Protein AF-T0FQH8-F1 (afdb_monomer)

Organism: NCBI:txid1001595

Structure (mmCIF, N/CA/C/O backbone):
data_AF-T0FQH8-F1
#
_entry.id   AF-T0FQH8-F1
#
loop_
_atom_site.group_PDB
_atom_site.id
_atom_site.type_symbol
_atom_site.label_atom_id
_atom_site.label_alt_id
_atom_site.label_comp_id
_atom_site.label_asym_id
_atom_site.label_entity_id
_atom_site.label_seq_id
_atom_site.pdbx_PDB_ins_code
_atom_site.Cartn_x
_atom_site.Cartn_y
_atom_site.Cartn_z
_atom_site.occupancy
_atom_site.B_iso_or_equiv
_atom_site.auth_seq_id
_atom_site.auth_comp_id
_atom_site.auth_asym_id
_atom_site.auth_atom_id
_atom_site.pdbx_PDB_model_num
ATOM 1 N N . MET A 1 1 ? 14.665 -9.496 0.006 1.00 71.19 1 MET A N 1
ATOM 2 C CA . MET A 1 1 ? 13.645 -8.433 -0.151 1.00 71.19 1 MET A CA 1
ATOM 3 C C . MET A 1 1 ? 12.392 -8.957 0.524 1.00 71.19 1 MET A C 1
ATOM 5 O O . MET A 1 1 ? 12.074 -10.107 0.274 1.00 71.19 1 MET A O 1
ATOM 9 N N . ASN A 1 2 ? 11.782 -8.232 1.462 1.00 88.75 2 ASN A N 1
ATOM 10 C CA . ASN A 1 2 ? 10.627 -8.736 2.217 1.00 88.75 2 ASN A CA 1
ATOM 11 C C . ASN A 1 2 ? 9.469 -7.732 2.165 1.00 88.75 2 ASN A C 1
ATOM 13 O O . ASN A 1 2 ? 9.666 -6.574 1.793 1.00 88.75 2 ASN A O 1
ATOM 17 N N . ALA A 1 3 ? 8.273 -8.192 2.529 1.00 92.31 3 ALA A N 1
ATOM 18 C CA . ALA A 1 3 ? 7.054 -7.387 2.500 1.00 92.31 3 ALA A CA 1
ATOM 19 C C . ALA A 1 3 ? 7.109 -6.177 3.445 1.00 92.31 3 ALA A C 1
ATOM 21 O O . ALA A 1 3 ? 6.484 -5.170 3.156 1.00 92.31 3 ALA A O 1
ATOM 22 N N . TYR A 1 4 ? 7.919 -6.216 4.512 1.00 92.12 4 TYR A N 1
ATOM 23 C CA . TYR A 1 4 ? 8.066 -5.097 5.455 1.00 92.12 4 TYR A CA 1
ATOM 24 C C . TYR A 1 4 ? 8.486 -3.779 4.783 1.00 92.12 4 TYR A C 1
ATOM 26 O O . TYR A 1 4 ? 8.206 -2.706 5.304 1.00 92.12 4 TYR A O 1
ATOM 34 N N . ARG A 1 5 ? 9.128 -3.843 3.612 1.00 95.00 5 ARG A N 1
ATOM 35 C CA . ARG A 1 5 ? 9.562 -2.646 2.885 1.00 95.00 5 ARG A CA 1
ATOM 36 C C . ARG A 1 5 ? 8.421 -1.728 2.460 1.00 95.00 5 ARG A C 1
ATOM 38 O O . ARG A 1 5 ? 8.678 -0.549 2.328 1.00 95.00 5 ARG A O 1
ATOM 45 N N . VAL A 1 6 ? 7.189 -2.228 2.320 1.00 96.69 6 VAL A N 1
ATOM 46 C CA . VAL A 1 6 ? 6.034 -1.369 1.996 1.00 96.69 6 VAL A CA 1
ATOM 47 C C . VAL A 1 6 ? 5.562 -0.507 3.168 1.00 96.69 6 VAL A C 1
ATOM 49 O O . VAL A 1 6 ? 4.520 0.122 3.066 1.00 96.69 6 VAL A O 1
ATOM 52 N N . GLN A 1 7 ? 6.247 -0.538 4.307 1.00 94.31 7 GLN A N 1
ATOM 53 C CA . GLN A 1 7 ? 5.876 0.232 5.494 1.00 94.31 7 GLN A CA 1
ATOM 54 C C . GLN A 1 7 ? 7.107 0.767 6.243 1.00 94.31 7 GLN A C 1
ATOM 56 O O . GLN A 1 7 ? 7.005 1.156 7.409 1.00 94.31 7 GLN A O 1
ATOM 61 N N . ASP A 1 8 ? 8.283 0.780 5.603 1.00 93.69 8 ASP A N 1
ATOM 62 C CA . ASP A 1 8 ? 9.548 1.164 6.245 1.00 93.69 8 ASP A CA 1
ATOM 63 C C . ASP A 1 8 ? 9.864 2.671 6.167 1.00 93.69 8 ASP A C 1
ATOM 65 O O . ASP A 1 8 ? 10.845 3.132 6.764 1.00 93.69 8 ASP A O 1
ATOM 69 N N . GLN A 1 9 ? 8.985 3.442 5.520 1.00 93.31 9 GLN A N 1
ATOM 70 C CA . GLN A 1 9 ? 9.030 4.902 5.366 1.00 93.31 9 GLN A CA 1
ATOM 71 C C . GLN A 1 9 ? 10.204 5.398 4.501 1.00 93.31 9 GLN A C 1
ATOM 73 O O . GLN A 1 9 ? 10.632 6.553 4.640 1.00 93.31 9 GLN A O 1
ATOM 78 N N . ARG A 1 10 ? 10.737 4.546 3.616 1.00 92.88 10 ARG A N 1
ATOM 79 C CA . ARG A 1 10 ? 11.832 4.844 2.689 1.00 92.88 10 ARG A CA 1
ATOM 80 C C . ARG A 1 10 ? 11.399 4.595 1.245 1.00 92.88 10 ARG A C 1
ATOM 82 O O . ARG A 1 10 ? 11.454 3.485 0.741 1.00 92.88 10 ARG A O 1
ATOM 89 N N . GLU A 1 11 ? 11.177 5.668 0.492 1.00 92.75 11 GLU A N 1
ATOM 90 C CA . GLU A 1 11 ? 10.731 5.606 -0.909 1.00 92.75 11 GLU A CA 1
ATOM 91 C C . GLU A 1 11 ? 11.661 4.829 -1.865 1.00 92.75 11 GLU A C 1
ATOM 93 O O . GLU A 1 11 ? 11.247 4.454 -2.956 1.00 92.75 11 GLU A O 1
ATOM 98 N N . ALA A 1 12 ? 12.930 4.624 -1.497 1.00 92.56 12 ALA A N 1
ATOM 99 C CA . ALA A 1 12 ? 13.904 3.892 -2.309 1.00 92.56 12 ALA A CA 1
ATOM 100 C C . ALA A 1 12 ? 13.915 2.378 -2.030 1.00 92.56 12 ALA A C 1
ATOM 102 O O . ALA A 1 12 ? 14.529 1.612 -2.784 1.00 92.56 12 ALA A O 1
ATOM 103 N N . THR A 1 13 ? 13.282 1.933 -0.941 1.00 94.69 13 THR A N 1
ATOM 104 C CA . THR A 1 13 ? 13.033 0.513 -0.703 1.00 94.69 13 THR A CA 1
ATOM 105 C C . THR A 1 13 ? 11.760 0.111 -1.444 1.00 94.69 13 THR A C 1
ATOM 107 O O . THR A 1 13 ? 11.023 0.927 -1.993 1.00 94.69 13 THR A O 1
ATOM 110 N N . ARG A 1 14 ? 11.588 -1.196 -1.608 1.00 94.75 14 ARG A N 1
ATOM 111 C CA . ARG A 1 14 ? 10.458 -1.757 -2.338 1.00 94.75 14 ARG A CA 1
ATOM 112 C C . ARG A 1 14 ? 10.245 -3.202 -1.970 1.00 94.75 14 ARG A C 1
ATOM 114 O O . ARG A 1 14 ? 11.209 -3.911 -1.659 1.00 94.75 14 ARG A O 1
ATOM 121 N N . TRP A 1 15 ? 9.001 -3.629 -2.053 1.00 96.62 15 TRP A N 1
ATOM 122 C CA . TRP A 1 15 ? 8.638 -5.016 -2.267 1.00 96.62 15 TRP A CA 1
ATOM 123 C C . TRP A 1 15 ? 8.378 -5.203 -3.762 1.00 96.62 15 TRP A C 1
ATOM 125 O O . TRP A 1 15 ? 7.816 -4.324 -4.411 1.00 96.62 15 TRP A O 1
ATOM 135 N N . CYS A 1 16 ? 8.839 -6.316 -4.312 1.00 94.94 16 CYS A N 1
ATOM 136 C CA . CYS A 1 16 ? 8.398 -6.787 -5.611 1.00 94.94 16 CYS A CA 1
ATOM 137 C C . CYS A 1 16 ? 7.870 -8.191 -5.385 1.00 94.94 16 CYS A C 1
ATOM 139 O O . CYS A 1 16 ? 8.357 -8.903 -4.497 1.00 94.94 16 CYS A O 1
ATOM 141 N N . GLU A 1 17 ? 6.870 -8.535 -6.169 1.00 90.06 17 GLU A N 1
ATOM 142 C CA . GLU A 1 17 ? 6.336 -9.882 -6.238 1.00 90.06 17 GLU A CA 1
ATOM 143 C C . GLU A 1 17 ? 7.460 -10.925 -6.453 1.00 90.06 17 GLU A C 1
ATOM 145 O O . GLU A 1 17 ? 8.530 -10.611 -6.990 1.00 90.06 17 GLU A O 1
ATOM 150 N N . GLY A 1 18 ? 7.265 -12.122 -5.896 1.00 79.56 18 GLY A N 1
ATOM 151 C CA . GLY A 1 18 ? 8.317 -13.131 -5.736 1.00 79.56 18 GLY A CA 1
ATOM 152 C C . GLY A 1 18 ? 8.163 -14.375 -6.606 1.00 79.56 18 GLY A C 1
ATOM 153 O O . GLY A 1 18 ? 8.877 -15.352 -6.362 1.00 79.56 18 GLY A O 1
ATOM 154 N N . VAL A 1 19 ? 7.237 -14.374 -7.563 1.00 80.06 19 VAL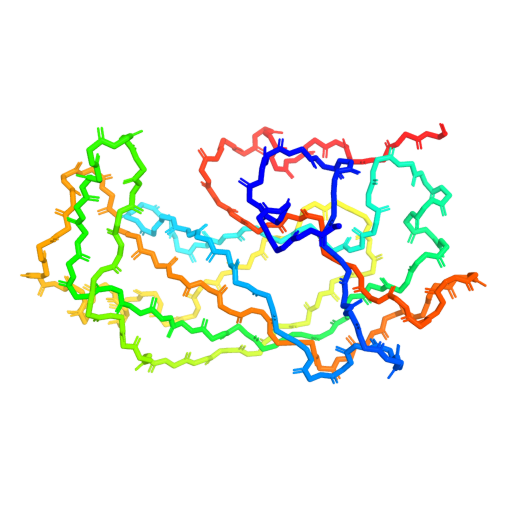 A N 1
ATOM 155 C CA . VAL A 1 19 ? 6.919 -15.523 -8.416 1.00 80.06 19 VAL 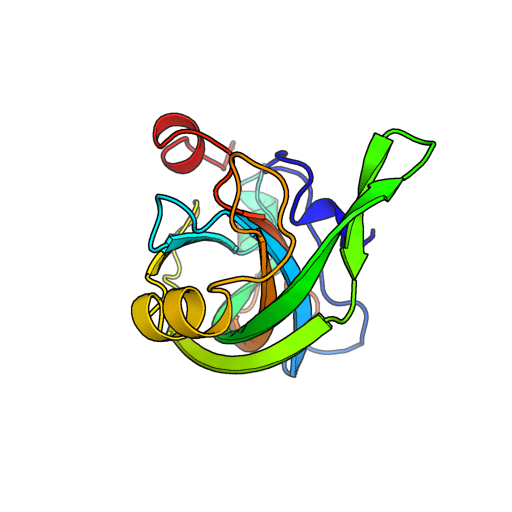A 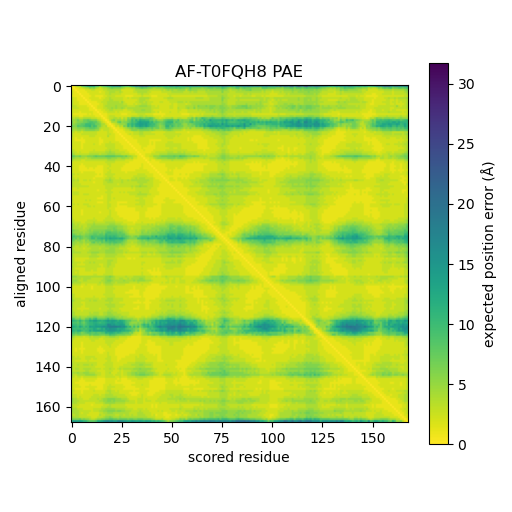CA 1
ATOM 156 C C . VAL A 1 19 ? 7.249 -15.212 -9.881 1.00 80.06 19 VAL A C 1
ATOM 158 O O . VAL A 1 19 ? 7.366 -14.059 -10.270 1.00 80.06 19 VAL A O 1
ATOM 161 N N . PRO A 1 20 ? 7.459 -16.223 -10.737 1.00 78.00 20 PRO A N 1
ATOM 162 C CA . PRO A 1 20 ? 7.580 -15.969 -12.168 1.00 78.00 20 PRO A CA 1
ATOM 163 C C . PRO A 1 20 ? 6.273 -15.394 -12.735 1.00 78.00 20 PRO A C 1
ATOM 165 O O . PRO A 1 20 ? 5.215 -16.010 -12.584 1.00 78.00 20 PRO A O 1
ATOM 168 N N . GLY A 1 21 ? 6.352 -14.257 -13.425 1.00 82.81 21 GLY A N 1
ATOM 169 C CA . GLY A 1 21 ? 5.227 -13.618 -14.103 1.00 82.81 21 GLY A CA 1
ATOM 170 C C . GLY A 1 21 ? 5.199 -12.113 -13.865 1.00 82.81 21 GLY A C 1
ATOM 171 O O . GLY A 1 21 ? 6.152 -11.520 -13.393 1.00 82.81 21 GLY A O 1
ATOM 172 N N . THR A 1 22 ? 4.080 -11.464 -14.176 1.00 86.94 22 THR A N 1
ATOM 173 C CA . THR A 1 22 ? 3.920 -10.016 -13.967 1.00 86.94 22 THR A CA 1
ATOM 174 C C . THR A 1 22 ? 3.423 -9.656 -12.560 1.00 86.94 22 THR A C 1
ATOM 176 O O . THR A 1 22 ? 3.053 -8.506 -12.320 1.00 86.94 22 THR A O 1
ATOM 179 N N . GLY A 1 23 ? 3.313 -10.618 -11.643 1.00 89.12 23 GLY A N 1
ATOM 180 C CA . GLY A 1 23 ? 2.759 -10.420 -10.299 1.00 89.12 23 GLY A CA 1
ATOM 181 C C . GLY A 1 23 ? 1.246 -10.201 -10.217 1.00 89.12 23 GLY A C 1
ATOM 182 O O . GLY A 1 23 ? 0.762 -9.716 -9.200 1.00 89.12 23 GLY A O 1
ATOM 183 N N . ILE A 1 24 ? 0.469 -10.504 -11.263 1.00 95.06 24 ILE A N 1
ATOM 184 C CA . ILE A 1 24 ? -1.002 -10.412 -11.188 1.00 95.06 24 ILE A CA 1
ATOM 185 C C . ILE A 1 24 ? -1.526 -11.486 -10.227 1.00 95.06 24 ILE A C 1
ATOM 187 O O . ILE A 1 24 ? -1.190 -12.658 -10.358 1.00 95.06 24 ILE A O 1
ATOM 191 N N . GLY A 1 25 ? -2.384 -11.082 -9.290 1.00 94.88 25 GLY A N 1
ATOM 192 C CA . GLY A 1 25 ? -2.904 -11.931 -8.216 1.00 94.88 25 GLY A CA 1
ATOM 193 C C . GLY A 1 25 ? -2.044 -11.931 -6.950 1.00 94.88 25 GLY A C 1
ATOM 194 O O . GLY A 1 25 ? -2.521 -12.376 -5.909 1.00 94.88 25 GLY A O 1
ATOM 195 N N . GLU A 1 26 ? -0.826 -11.387 -7.005 1.00 96.06 26 GLU A N 1
ATOM 196 C CA . GLU A 1 26 ? 0.035 -11.259 -5.831 1.00 96.06 26 GLU A CA 1
ATOM 197 C C . GLU A 1 26 ? -0.489 -10.181 -4.881 1.00 96.06 26 GLU A C 1
ATOM 199 O O . GLU A 1 26 ? -1.089 -9.181 -5.297 1.00 96.06 26 GLU A O 1
ATOM 204 N N . VAL A 1 27 ? -0.258 -10.404 -3.585 1.00 96.88 27 VAL A N 1
ATOM 205 C CA . VAL A 1 27 ? -0.797 -9.579 -2.504 1.00 96.88 27 VAL A CA 1
ATOM 206 C C . VAL A 1 27 ? 0.317 -9.144 -1.566 1.00 96.88 27 VAL A C 1
ATOM 208 O O . VAL A 1 27 ? 1.104 -9.961 -1.091 1.00 96.88 27 VAL A O 1
ATOM 211 N N . VAL A 1 28 ? 0.330 -7.858 -1.223 1.00 97.69 28 VAL A N 1
ATOM 212 C CA . VAL A 1 28 ? 1.171 -7.325 -0.146 1.00 97.69 28 VAL A CA 1
ATOM 213 C C . VAL A 1 28 ? 0.323 -6.534 0.842 1.00 97.69 28 VAL A C 1
ATOM 215 O O . VAL A 1 28 ? -0.620 -5.846 0.456 1.00 97.69 28 VAL A O 1
ATOM 218 N N . VAL A 1 29 ? 0.634 -6.659 2.131 1.00 97.62 29 VAL A N 1
ATOM 219 C CA . VAL A 1 29 ? -0.139 -6.042 3.214 1.00 97.62 29 VAL A CA 1
ATOM 220 C C . VAL A 1 29 ? 0.619 -4.855 3.791 1.00 97.62 29 VAL A C 1
ATOM 222 O O . VAL A 1 29 ? 1.798 -4.978 4.122 1.00 97.62 29 VAL A O 1
ATOM 225 N N . GLY A 1 30 ? -0.075 -3.728 3.939 1.00 97.12 30 GLY A N 1
ATOM 226 C CA . GLY A 1 30 ? 0.387 -2.561 4.687 1.00 97.12 30 GLY A CA 1
ATOM 227 C C . GLY A 1 30 ? -0.526 -2.256 5.873 1.00 97.12 30 GLY A C 1
ATOM 228 O O . GLY A 1 30 ? -1.690 -2.666 5.906 1.00 97.12 30 GLY A O 1
ATOM 229 N N . LEU A 1 31 ? 0.004 -1.520 6.847 1.00 96.25 31 LEU A N 1
ATOM 230 C CA . LEU A 1 31 ? -0.743 -1.015 7.996 1.00 96.25 31 LEU A CA 1
ATOM 231 C C . LEU A 1 31 ? -1.136 0.451 7.768 1.00 96.25 31 LEU A C 1
ATOM 233 O O . LEU A 1 31 ? -0.345 1.235 7.241 1.00 96.25 31 LEU A O 1
ATOM 237 N N . ILE A 1 32 ? -2.344 0.832 8.178 1.00 97.06 32 ILE A N 1
ATOM 238 C CA . ILE A 1 32 ? -2.832 2.217 8.127 1.00 97.06 32 ILE A CA 1
ATOM 239 C C . ILE A 1 32 ? -3.555 2.582 9.427 1.00 97.06 32 ILE A C 1
ATOM 241 O O . ILE A 1 32 ? -4.095 1.706 10.100 1.00 97.06 32 ILE A O 1
ATOM 245 N N . ASP A 1 33 ? -3.599 3.873 9.757 1.00 95.38 33 ASP A N 1
ATOM 246 C CA . ASP A 1 33 ? -4.418 4.425 10.843 1.00 95.38 33 ASP A CA 1
ATOM 247 C C . ASP A 1 33 ? -5.544 5.289 10.272 1.00 95.38 33 ASP A C 1
ATOM 249 O O . ASP A 1 33 ? -5.308 6.305 9.614 1.00 95.38 33 ASP A O 1
ATOM 253 N N . ILE A 1 34 ? -6.784 4.887 10.524 1.00 95.31 34 ILE A N 1
ATOM 254 C CA . ILE A 1 34 ? -7.969 5.534 9.963 1.00 95.31 34 ILE A CA 1
ATOM 255 C C . ILE A 1 34 ? -8.709 6.417 10.978 1.00 95.31 34 ILE A C 1
ATOM 257 O O . ILE A 1 34 ? -9.775 6.953 10.666 1.00 95.31 34 ILE A O 1
ATOM 261 N N . LYS A 1 35 ? -8.171 6.622 12.189 1.00 91.44 35 LYS A N 1
ATOM 262 C CA . LYS A 1 35 ? -8.882 7.349 13.258 1.00 91.44 35 LYS A CA 1
ATOM 263 C C . LYS A 1 35 ? -9.376 8.729 12.821 1.00 91.44 35 LYS A C 1
ATOM 265 O O . LYS A 1 35 ? -10.489 9.127 13.151 1.00 91.44 35 LYS A O 1
ATOM 270 N N . THR A 1 36 ? -8.545 9.460 12.082 1.00 88.44 36 THR A N 1
ATOM 271 C CA . THR A 1 36 ? -8.848 10.817 11.592 1.00 88.44 36 THR A CA 1
ATOM 272 C C . THR A 1 36 ? -8.719 10.955 10.077 1.00 88.44 36 THR A C 1
ATOM 274 O O . THR A 1 36 ? -8.953 12.035 9.537 1.00 88.44 36 THR A O 1
ATOM 277 N N . LYS A 1 37 ? -8.347 9.876 9.380 1.00 94.25 37 LYS A N 1
ATOM 278 C CA . LYS A 1 37 ? -8.080 9.865 7.939 1.00 94.25 37 LYS A CA 1
ATOM 279 C C . LYS A 1 37 ? -8.945 8.803 7.275 1.00 94.25 37 LYS A C 1
ATOM 281 O O . LYS A 1 37 ? -8.809 7.619 7.555 1.00 94.25 37 LYS A O 1
ATOM 286 N N . ASN A 1 38 ? -9.787 9.218 6.339 1.00 97.19 38 ASN A N 1
ATOM 287 C CA . ASN A 1 38 ? -10.580 8.322 5.497 1.00 97.19 38 ASN A CA 1
ATOM 288 C C . ASN A 1 38 ? -9.807 7.852 4.249 1.00 97.19 38 ASN A C 1
ATOM 290 O O . ASN A 1 38 ? -10.410 7.461 3.255 1.00 97.19 38 ASN A O 1
ATOM 294 N N . TYR A 1 39 ? -8.476 7.928 4.275 1.00 98.06 39 TYR A N 1
ATOM 295 C CA . TYR A 1 39 ? -7.614 7.633 3.141 1.00 98.06 39 TYR A CA 1
ATOM 296 C C . TYR A 1 39 ? -6.253 7.105 3.589 1.00 98.06 39 TYR A C 1
ATOM 298 O O . TYR A 1 39 ? -5.815 7.314 4.727 1.00 98.06 39 TYR A O 1
ATOM 306 N N . PHE A 1 40 ? -5.548 6.488 2.649 1.00 98.44 40 PHE A N 1
ATOM 307 C CA . PHE A 1 40 ? -4.138 6.148 2.780 1.00 98.44 40 PHE A CA 1
ATOM 308 C C . PHE A 1 40 ? -3.378 6.416 1.482 1.00 98.44 40 PHE A C 1
ATOM 310 O O . PHE A 1 40 ? -3.977 6.829 0.489 1.00 98.44 40 PHE A O 1
ATOM 317 N N . TYR A 1 41 ? -2.062 6.222 1.492 1.00 98.38 41 TYR A N 1
ATOM 318 C CA . TYR A 1 41 ? -1.230 6.355 0.302 1.00 98.38 41 TYR A CA 1
ATOM 319 C C . TYR A 1 41 ? -0.610 5.024 -0.094 1.00 98.38 41 TYR A C 1
ATOM 321 O O . TYR A 1 41 ? -0.228 4.229 0.764 1.00 98.38 41 TYR A O 1
ATOM 329 N N . ILE A 1 42 ? -0.456 4.838 -1.400 1.00 98.56 42 ILE A N 1
ATOM 330 C CA . ILE A 1 42 ? 0.396 3.817 -2.006 1.00 98.56 42 ILE A CA 1
ATOM 331 C C . ILE A 1 42 ? 1.467 4.504 -2.857 1.00 98.56 42 ILE A C 1
ATOM 333 O O . ILE A 1 42 ? 1.183 5.493 -3.530 1.00 98.56 42 ILE A O 1
ATOM 337 N N . LEU A 1 43 ? 2.691 3.988 -2.850 1.00 98.31 43 LEU A N 1
ATOM 338 C CA . LEU A 1 43 ? 3.759 4.389 -3.762 1.00 98.31 43 LEU A CA 1
ATOM 339 C C . LEU A 1 43 ? 4.045 3.229 -4.727 1.00 98.31 43 LEU A C 1
ATOM 341 O O . LEU A 1 43 ? 4.803 2.319 -4.380 1.00 98.31 43 LEU A O 1
ATOM 345 N N . PRO A 1 44 ? 3.424 3.206 -5.917 1.00 97.69 44 PRO A N 1
ATOM 346 C CA . PRO A 1 44 ? 3.616 2.121 -6.868 1.00 97.69 44 PRO A CA 1
ATOM 347 C C . PRO A 1 44 ? 4.979 2.217 -7.565 1.00 97.69 44 PRO A C 1
ATOM 349 O O . PRO A 1 44 ? 5.479 3.303 -7.868 1.00 97.69 44 PRO A O 1
ATOM 352 N N . GLY A 1 45 ? 5.560 1.060 -7.873 1.00 96.81 45 GLY A N 1
ATOM 353 C CA . GLY A 1 45 ? 6.799 0.932 -8.633 1.00 96.81 45 GLY A CA 1
ATOM 354 C C . GLY A 1 45 ? 8.082 1.045 -7.808 1.00 96.81 45 GLY A C 1
ATOM 355 O O . GLY A 1 45 ? 8.091 1.328 -6.608 1.00 96.81 45 GLY A O 1
ATOM 356 N N . ALA A 1 46 ? 9.202 0.810 -8.488 1.00 96.38 46 ALA A N 1
ATOM 357 C CA . ALA A 1 46 ? 10.539 0.863 -7.913 1.00 96.38 46 ALA A CA 1
ATOM 358 C C . ALA A 1 46 ? 11.075 2.306 -7.851 1.00 96.38 46 ALA A C 1
ATOM 360 O O . ALA A 1 46 ? 11.785 2.751 -8.747 1.00 96.38 46 ALA A O 1
ATOM 361 N N . ASN A 1 47 ? 10.732 3.035 -6.789 1.00 95.88 47 ASN A N 1
ATOM 362 C CA . ASN A 1 47 ? 11.065 4.455 -6.630 1.00 95.88 47 ASN A CA 1
ATOM 363 C C . ASN A 1 47 ? 12.530 4.692 -6.179 1.00 95.88 47 ASN A C 1
ATOM 365 O O . ASN A 1 47 ? 13.345 3.765 -6.102 1.00 95.88 47 ASN A O 1
ATOM 369 N N . GLY A 1 48 ? 12.903 5.959 -5.960 1.00 93.88 48 GLY A N 1
ATOM 370 C CA . GLY A 1 48 ? 14.252 6.405 -5.595 1.00 93.88 48 GLY A CA 1
ATOM 371 C C . GLY A 1 48 ? 15.080 6.885 -6.789 1.00 93.88 48 GLY A C 1
ATOM 372 O O . GLY A 1 48 ? 15.512 8.034 -6.801 1.00 93.88 48 GLY A O 1
ATOM 373 N N . LEU A 1 49 ? 15.261 6.036 -7.806 1.00 95.69 49 LEU A N 1
ATOM 374 C CA . LEU A 1 49 ? 15.940 6.386 -9.064 1.00 95.69 49 LEU A CA 1
ATOM 375 C C . LEU A 1 49 ? 14.964 6.289 -10.234 1.00 95.69 49 LEU A C 1
ATOM 377 O O . LEU A 1 49 ? 14.277 5.272 -10.369 1.00 95.69 49 LEU A O 1
ATOM 381 N N . ARG A 1 50 ? 14.957 7.290 -11.121 1.00 95.62 50 ARG A N 1
ATOM 382 C CA . ARG A 1 50 ? 14.097 7.306 -12.317 1.00 95.62 50 ARG A CA 1
ATOM 383 C C . ARG A 1 50 ? 14.288 6.062 -13.180 1.00 95.62 50 ARG A C 1
ATOM 385 O O . ARG A 1 50 ? 13.305 5.436 -13.571 1.00 95.62 50 ARG A O 1
ATOM 392 N N . LYS A 1 51 ? 15.543 5.643 -13.381 1.00 95.88 51 LYS A N 1
ATOM 393 C CA . LYS A 1 51 ? 15.866 4.403 -14.100 1.00 95.88 51 LYS A CA 1
ATOM 394 C C . LYS A 1 51 ? 15.124 3.197 -13.517 1.00 95.88 51 LYS A C 1
ATOM 396 O O . LYS A 1 51 ? 14.535 2.432 -14.264 1.00 95.88 51 LYS A O 1
ATOM 401 N N . ASN A 1 52 ? 15.099 3.042 -12.192 1.00 95.81 52 ASN A N 1
ATOM 402 C CA . ASN A 1 52 ? 14.418 1.909 -11.563 1.00 95.81 52 ASN A CA 1
ATOM 403 C C . ASN A 1 52 ? 12.902 1.975 -11.773 1.00 95.81 52 ASN A C 1
ATOM 405 O O . ASN A 1 52 ? 12.292 0.958 -12.096 1.00 95.81 52 ASN A O 1
ATOM 409 N N . PHE A 1 53 ? 12.305 3.157 -11.628 1.00 96.50 53 PHE A N 1
ATOM 410 C CA . PHE A 1 53 ? 10.864 3.334 -11.800 1.00 96.50 53 PHE A CA 1
ATOM 411 C C . PHE A 1 53 ? 10.406 2.955 -13.214 1.00 96.50 53 PHE A C 1
ATOM 413 O O . PHE A 1 53 ? 9.339 2.374 -13.388 1.00 96.50 53 PHE A O 1
ATOM 420 N N . GLU A 1 54 ? 11.232 3.255 -14.216 1.00 96.25 54 GLU A N 1
ATOM 421 C CA . GLU A 1 54 ? 10.963 2.919 -15.612 1.00 96.25 54 GLU A CA 1
ATOM 422 C C . GLU A 1 54 ? 11.336 1.474 -15.970 1.00 96.25 54 GLU A C 1
ATOM 424 O O . GLU A 1 54 ? 10.695 0.874 -16.832 1.00 96.25 54 GLU A O 1
ATOM 429 N N . SER A 1 55 ? 12.364 0.903 -15.335 1.00 96.50 55 SER A N 1
ATOM 430 C CA . SER A 1 55 ? 12.828 -0.458 -15.620 1.00 96.50 55 SER A CA 1
ATOM 431 C C . SER A 1 55 ? 11.890 -1.535 -15.076 1.00 96.50 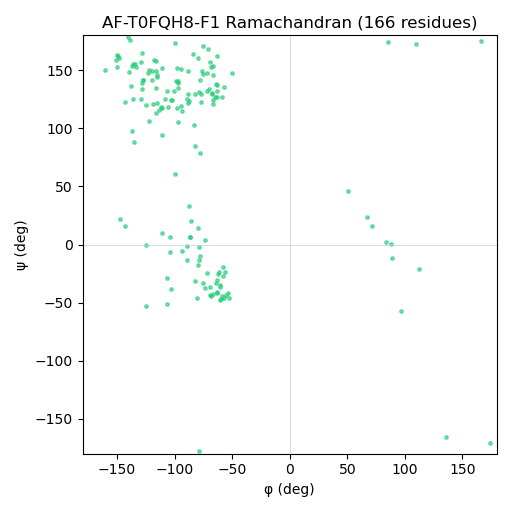55 SER A C 1
ATOM 433 O O . SER A 1 55 ? 11.744 -2.555 -15.741 1.00 96.50 55 SER A O 1
ATOM 435 N N . PHE A 1 56 ? 11.285 -1.351 -13.898 1.00 96.06 56 PHE A N 1
ATOM 436 C CA . PHE A 1 56 ? 10.423 -2.351 -13.244 1.00 96.06 56 PHE A CA 1
ATOM 437 C C . PHE A 1 56 ? 8.938 -2.146 -13.563 1.00 96.06 56 PHE A C 1
ATOM 439 O O . PHE A 1 56 ? 8.489 -1.017 -13.772 1.00 96.06 56 PHE A O 1
ATOM 446 N N . SER A 1 57 ? 8.167 -3.234 -13.553 1.00 96.69 57 SER A N 1
ATOM 447 C CA . SER A 1 57 ? 6.710 -3.155 -13.660 1.00 96.69 57 SER A CA 1
ATOM 448 C C . SER A 1 57 ? 6.095 -2.517 -12.410 1.00 96.69 57 SER A C 1
ATOM 450 O O . SER A 1 57 ? 6.644 -2.567 -11.301 1.00 96.69 57 SER A O 1
ATOM 452 N N . ARG A 1 58 ? 4.930 -1.890 -12.582 1.00 96.94 58 ARG A N 1
ATOM 453 C CA . ARG A 1 58 ? 4.176 -1.256 -11.489 1.00 96.94 58 ARG A CA 1
ATOM 454 C C . ARG A 1 58 ? 2.675 -1.503 -11.629 1.00 96.94 58 ARG A C 1
ATOM 456 O O . ARG A 1 58 ? 2.201 -1.598 -12.760 1.00 96.94 58 ARG A O 1
ATOM 463 N N .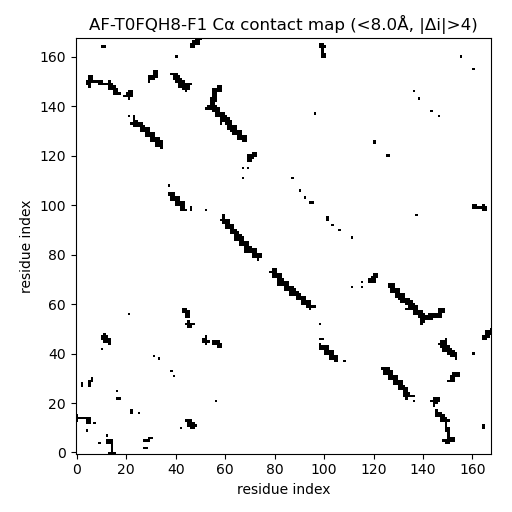 PRO A 1 59 ? 1.910 -1.590 -10.529 1.00 97.88 59 PRO A N 1
ATOM 464 C CA . PRO A 1 59 ? 0.472 -1.825 -10.622 1.00 97.88 59 PRO A CA 1
ATOM 465 C C . PRO A 1 59 ? -0.250 -0.660 -11.320 1.00 97.88 59 PRO A C 1
ATOM 467 O O . PRO A 1 59 ? 0.047 0.503 -11.046 1.00 97.88 59 PRO A O 1
ATOM 470 N N . SER A 1 60 ? -1.202 -0.971 -12.203 1.00 97.81 60 SER A N 1
ATOM 471 C CA . SER A 1 60 ? -2.143 -0.004 -12.805 1.00 97.81 60 SER A CA 1
ATOM 472 C C . SER A 1 60 ? -3.554 -0.132 -12.240 1.00 97.81 60 SER A C 1
ATOM 474 O O . SER A 1 60 ? -4.282 0.856 -12.166 1.00 97.81 60 SER A O 1
ATOM 476 N N . GLU A 1 61 ? -3.935 -1.328 -11.805 1.00 98.44 61 GLU A N 1
ATOM 477 C CA . GLU A 1 61 ? -5.191 -1.587 -11.110 1.00 98.44 61 GLU A CA 1
ATOM 478 C C . GLU A 1 61 ? -4.929 -2.534 -9.946 1.00 98.44 61 GLU A C 1
ATOM 480 O O . GLU A 1 61 ? -4.191 -3.518 -10.074 1.00 98.44 61 GLU A O 1
ATOM 485 N N . VAL A 1 62 ? -5.538 -2.221 -8.807 1.00 98.69 62 VAL A N 1
ATOM 486 C CA . VAL A 1 62 ? -5.439 -3.021 -7.590 1.00 98.69 62 VAL A CA 1
ATOM 487 C C . VAL A 1 62 ? -6.809 -3.221 -6.964 1.00 98.69 62 VAL A C 1
ATOM 489 O O . VAL A 1 62 ? -7.699 -2.373 -7.077 1.00 98.69 62 VAL A O 1
ATOM 492 N N . VAL A 1 63 ? -6.962 -4.326 -6.246 1.00 98.81 63 VAL A N 1
ATOM 493 C CA . VAL A 1 63 ? -8.048 -4.506 -5.285 1.00 98.81 63 VAL A CA 1
ATOM 494 C C . VAL A 1 63 ? -7.468 -4.317 -3.891 1.00 98.81 63 VAL A C 1
ATOM 496 O O . VAL A 1 63 ? -6.510 -4.981 -3.506 1.00 98.81 63 VAL A O 1
ATOM 499 N N . VAL A 1 64 ? -8.051 -3.390 -3.138 1.00 98.81 64 VAL A N 1
ATOM 500 C CA . VAL A 1 64 ? -7.717 -3.146 -1.736 1.00 98.81 64 VAL A CA 1
ATOM 501 C C . VAL A 1 64 ? -8.672 -3.965 -0.886 1.00 98.81 64 VAL A C 1
ATOM 503 O O . VAL A 1 64 ? -9.874 -3.703 -0.894 1.00 98.81 64 VAL A O 1
ATOM 506 N N . HIS A 1 65 ? -8.149 -4.945 -0.160 1.00 98.81 65 HIS A N 1
ATOM 507 C CA . HIS A 1 65 ? -8.883 -5.734 0.827 1.00 98.81 65 HIS A CA 1
ATOM 508 C C . HIS A 1 65 ? -8.647 -5.169 2.225 1.00 98.81 65 HIS A C 1
ATOM 510 O O . HIS A 1 65 ? -7.509 -4.886 2.595 1.00 98.81 65 HIS A O 1
ATOM 516 N N . TYR A 1 66 ? -9.713 -5.034 3.004 1.00 98.56 66 TYR A N 1
ATOM 517 C CA . TYR A 1 66 ? -9.680 -4.510 4.365 1.00 98.56 66 TYR A CA 1
ATOM 518 C C . TYR A 1 66 ? -9.763 -5.648 5.376 1.00 98.56 66 TYR A C 1
ATOM 520 O O . TYR A 1 66 ? -10.700 -6.453 5.359 1.00 98.56 66 TYR A O 1
ATOM 528 N N . LEU A 1 67 ? -8.775 -5.685 6.261 1.00 98.12 67 LEU A N 1
ATOM 529 C CA . LEU A 1 67 ? -8.627 -6.650 7.339 1.00 98.12 67 LEU A CA 1
ATOM 530 C C . LEU A 1 67 ? -8.652 -5.881 8.667 1.00 98.12 67 LEU A C 1
ATOM 532 O O . LEU A 1 67 ? -7.837 -4.980 8.887 1.00 98.12 67 LEU A O 1
ATOM 536 N N . LEU A 1 68 ? -9.607 -6.210 9.534 1.00 96.50 68 LEU A N 1
ATOM 537 C CA . LEU A 1 68 ? -9.885 -5.480 10.769 1.00 96.50 68 LEU A CA 1
ATOM 538 C C . LEU A 1 68 ? -9.387 -6.280 11.978 1.00 96.50 68 LEU A C 1
ATOM 540 O O . LEU A 1 68 ? -9.872 -7.393 12.200 1.00 96.50 68 LEU A O 1
ATOM 544 N N . PRO A 1 69 ? -8.433 -5.749 12.759 1.00 94.81 69 PRO A N 1
ATOM 545 C CA . PRO A 1 69 ? -8.040 -6.337 14.036 1.00 94.81 69 PRO A CA 1
ATOM 546 C C . PRO A 1 69 ? -9.173 -6.214 15.062 1.00 94.81 69 PRO A C 1
ATOM 548 O O . PRO A 1 69 ? -9.661 -5.109 15.290 1.00 94.81 69 PRO A O 1
ATOM 551 N N . GLY A 1 70 ? -9.546 -7.314 15.722 1.00 92.31 70 GLY A N 1
ATOM 552 C CA . GLY A 1 70 ? -10.490 -7.299 16.849 1.00 92.31 70 GLY A CA 1
ATOM 553 C C . GLY A 1 70 ? -9.903 -6.692 18.131 1.00 92.31 70 GLY A C 1
ATOM 554 O O . GLY A 1 70 ? -10.635 -6.158 18.972 1.00 92.31 70 GLY A O 1
ATOM 555 N N . ALA A 1 71 ? -8.575 -6.730 18.270 1.00 91.00 71 ALA A N 1
ATOM 556 C CA . ALA A 1 71 ? -7.835 -6.040 19.321 1.00 91.00 71 ALA A CA 1
ATOM 557 C C . ALA A 1 71 ? -6.420 -5.656 18.859 1.00 91.00 71 ALA A C 1
ATOM 559 O O . ALA A 1 71 ? -5.860 -6.254 17.935 1.00 91.00 71 ALA A O 1
ATOM 560 N N . THR A 1 72 ? -5.821 -4.671 19.529 1.00 91.44 72 THR A N 1
ATOM 561 C CA . THR A 1 72 ? -4.413 -4.298 19.333 1.00 91.44 72 THR A CA 1
ATOM 562 C C . THR A 1 72 ? -3.674 -4.268 20.662 1.00 91.44 72 THR A C 1
ATOM 564 O O . THR A 1 72 ? -4.216 -3.759 21.642 1.00 91.44 72 THR A O 1
ATOM 567 N N . ASP A 1 73 ? -2.428 -4.727 20.676 1.00 89.62 73 ASP A N 1
ATOM 568 C CA . ASP A 1 73 ? -1.572 -4.710 21.866 1.00 89.62 73 ASP A CA 1
ATOM 569 C C . ASP A 1 73 ? -0.124 -4.340 21.501 1.00 89.62 73 ASP A C 1
ATOM 571 O O . ASP A 1 73 ? 0.201 -4.110 20.334 1.00 89.62 73 ASP A O 1
ATOM 575 N N . THR A 1 74 ? 0.761 -4.262 22.490 1.00 89.81 74 THR A N 1
ATOM 576 C CA . THR A 1 74 ? 2.197 -4.042 22.304 1.00 89.81 74 THR A CA 1
ATOM 577 C C . THR A 1 74 ? 2.965 -5.269 22.779 1.00 89.81 74 THR A C 1
ATOM 579 O O . THR A 1 74 ? 2.887 -5.667 23.938 1.00 89.81 74 THR A O 1
ATOM 582 N N . SER A 1 75 ? 3.742 -5.869 21.880 1.00 90.62 75 SER A N 1
ATOM 583 C CA . SER A 1 75 ? 4.634 -6.978 22.223 1.00 90.62 75 SER A CA 1
ATOM 584 C C . SER A 1 75 ? 5.716 -6.542 23.214 1.00 90.62 75 SER A C 1
ATOM 586 O O . SER A 1 75 ? 6.051 -5.363 23.316 1.00 90.62 75 SER A O 1
ATOM 588 N N . GLN A 1 76 ? 6.349 -7.507 23.886 1.00 86.38 76 GLN A N 1
ATOM 589 C CA . GLN A 1 76 ? 7.455 -7.235 24.817 1.00 86.38 76 GLN A CA 1
ATOM 590 C C . GLN A 1 76 ? 8.636 -6.492 24.168 1.00 86.38 76 GLN A C 1
ATOM 592 O O . GLN A 1 76 ? 9.344 -5.753 24.844 1.00 86.38 76 GLN A O 1
ATOM 597 N N . ALA A 1 77 ? 8.832 -6.653 22.855 1.00 90.94 77 ALA A N 1
ATOM 598 C CA . ALA A 1 77 ? 9.855 -5.947 22.083 1.00 90.94 77 ALA A CA 1
ATOM 599 C C . ALA A 1 77 ? 9.392 -4.570 21.556 1.00 90.94 77 ALA A C 1
ATOM 601 O O . ALA A 1 77 ? 10.101 -3.944 20.771 1.00 90.94 77 ALA A O 1
ATOM 602 N N . GLY A 1 78 ? 8.202 -4.101 21.948 1.00 85.38 78 GLY A N 1
ATOM 603 C CA . GLY A 1 78 ? 7.646 -2.802 21.559 1.00 85.38 78 GLY A CA 1
ATOM 604 C C . GLY A 1 78 ? 6.930 -2.774 20.204 1.00 85.38 78 GLY A C 1
ATOM 605 O O . GLY A 1 78 ? 6.466 -1.718 19.785 1.00 85.38 78 GLY A O 1
ATOM 606 N N . GLY A 1 79 ? 6.825 -3.907 19.506 1.00 86.00 79 GLY A N 1
ATOM 607 C CA . GLY A 1 79 ? 6.103 -4.001 18.234 1.00 86.00 79 GLY A CA 1
ATOM 608 C C . GLY A 1 79 ? 4.587 -4.072 18.422 1.00 86.00 79 GLY A C 1
ATOM 609 O O . GLY A 1 79 ? 4.120 -4.763 19.329 1.00 86.00 79 GLY A O 1
ATOM 610 N N . THR A 1 80 ? 3.830 -3.411 17.545 1.00 89.75 80 THR A N 1
ATOM 611 C CA . THR A 1 80 ? 2.361 -3.468 17.515 1.00 89.75 80 THR A CA 1
ATOM 612 C C . THR A 1 80 ? 1.868 -4.873 17.174 1.00 89.75 80 THR A C 1
ATOM 614 O O . THR A 1 80 ? 2.249 -5.448 16.154 1.00 89.75 80 THR A O 1
ATOM 617 N N . MET A 1 81 ? 0.991 -5.413 18.014 1.00 91.44 81 MET A N 1
ATOM 618 C CA . MET A 1 81 ? 0.301 -6.684 17.815 1.00 91.44 81 MET A CA 1
ATOM 619 C C . MET A 1 81 ? -1.117 -6.420 17.320 1.00 91.44 81 MET A C 1
ATOM 621 O O . MET A 1 81 ? -1.830 -5.599 17.893 1.00 91.44 81 MET A O 1
ATOM 625 N N . LEU A 1 82 ? -1.525 -7.132 16.272 1.00 93.31 82 LEU A N 1
ATOM 626 C CA . LEU A 1 82 ? -2.875 -7.099 15.715 1.00 93.31 82 LEU A CA 1
ATOM 627 C C . LEU A 1 82 ? -3.493 -8.475 15.948 1.00 93.31 82 LEU A C 1
ATOM 629 O O . LEU A 1 82 ? -2.975 -9.476 15.451 1.00 93.31 82 LEU A O 1
ATOM 633 N N . LEU A 1 83 ? -4.546 -8.523 16.753 1.00 92.69 83 LEU A N 1
ATOM 634 C CA . LEU A 1 83 ? -5.163 -9.753 17.237 1.00 92.69 83 LEU A CA 1
ATOM 635 C C . LEU A 1 83 ? -6.545 -9.927 16.609 1.00 92.69 83 LEU A C 1
ATOM 637 O O . LEU A 1 83 ? -7.199 -8.940 16.265 1.00 92.69 83 LEU A O 1
ATOM 641 N N . ASP A 1 84 ? -6.974 -11.182 16.464 1.00 93.25 84 ASP A N 1
ATOM 642 C CA . ASP A 1 84 ? -8.303 -11.554 15.961 1.00 93.25 84 ASP A CA 1
ATOM 643 C C . ASP A 1 84 ? -8.660 -10.854 14.639 1.00 93.25 84 ASP A C 1
ATOM 645 O O . ASP A 1 84 ? -9.732 -10.272 14.474 1.00 93.25 84 ASP A O 1
ATOM 649 N N . VAL A 1 85 ? -7.709 -10.854 13.699 1.00 95.50 85 VAL A N 1
ATOM 650 C CA . VAL A 1 85 ? -7.861 -10.182 12.406 1.00 95.50 85 VAL A CA 1
ATOM 651 C C . VAL A 1 85 ? -8.943 -10.875 11.581 1.00 95.50 85 VAL A C 1
ATOM 653 O O . VAL A 1 85 ? -8.856 -12.068 11.292 1.00 95.50 85 VAL A O 1
ATOM 656 N N . SER A 1 86 ? -9.939 -10.101 11.158 1.00 96.12 86 SER A N 1
ATOM 657 C CA . SER A 1 86 ? -11.076 -10.564 10.362 1.00 96.12 86 SER A CA 1
ATOM 658 C C . SER A 1 86 ? -11.143 -9.851 9.012 1.00 96.12 86 SER A C 1
ATOM 660 O O . SER A 1 86 ? -10.717 -8.70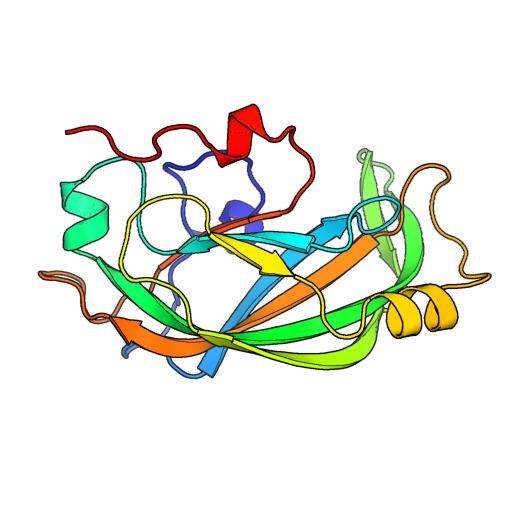6 8.867 1.00 96.12 86 SER A O 1
ATOM 662 N N . TYR A 1 87 ? -11.664 -10.536 7.996 1.00 98.00 87 TYR A N 1
ATOM 663 C CA . TYR A 1 87 ? -11.920 -9.931 6.691 1.00 98.00 87 TYR A CA 1
ATOM 664 C C . TYR A 1 87 ? -13.208 -9.112 6.719 1.00 98.00 87 TYR A C 1
ATOM 666 O O . TYR A 1 87 ? -14.246 -9.624 7.132 1.00 98.00 87 TYR A O 1
ATOM 674 N N . PHE A 1 88 ? -13.151 -7.874 6.229 1.00 97.88 88 PHE A N 1
ATOM 675 C CA . PHE A 1 88 ? -14.309 -6.982 6.187 1.00 97.88 88 PHE A CA 1
ATOM 676 C C . PHE A 1 88 ? -14.877 -6.807 4.777 1.00 97.88 88 PHE A C 1
ATOM 678 O O . PHE A 1 88 ? -16.075 -6.964 4.554 1.00 97.88 88 PHE A O 1
ATOM 685 N N . GLY A 1 89 ? -14.032 -6.477 3.802 1.00 98.06 89 GLY A N 1
ATOM 686 C CA . GLY A 1 89 ? -14.496 -6.171 2.454 1.00 98.06 89 GLY A CA 1
ATOM 687 C C . GLY A 1 89 ? -13.380 -5.682 1.550 1.00 98.06 89 GLY A C 1
ATOM 688 O O . GLY A 1 89 ? -12.205 -5.731 1.910 1.00 98.06 89 GLY A O 1
ATOM 689 N N . LYS A 1 90 ? -13.743 -5.201 0.360 1.00 98.62 90 LYS A N 1
ATOM 690 C CA . LYS A 1 90 ? -12.776 -4.753 -0.643 1.00 98.62 90 LYS A CA 1
ATOM 691 C C . LYS A 1 90 ? -13.292 -3.613 -1.513 1.00 98.62 90 LYS A C 1
ATOM 693 O O . LYS A 1 90 ? -14.500 -3.440 -1.655 1.00 98.62 90 LYS A O 1
ATOM 698 N N . GLN A 1 91 ? -12.373 -2.899 -2.154 1.00 98.50 91 GLN A N 1
ATOM 699 C CA . GLN A 1 91 ? -12.662 -1.937 -3.220 1.00 98.50 91 GLN A CA 1
ATOM 700 C C . GLN A 1 91 ? -11.654 -2.071 -4.365 1.00 98.50 91 GLN A C 1
ATOM 702 O O . GLN A 1 91 ? -10.519 -2.481 -4.142 1.00 98.50 91 GLN A O 1
ATOM 707 N N . SER A 1 92 ? -12.054 -1.703 -5.581 1.00 98.56 92 SER A N 1
ATOM 708 C CA . SER A 1 92 ? -11.145 -1.652 -6.737 1.00 98.56 92 SER A CA 1
ATOM 709 C C . SER A 1 92 ? -10.639 -0.228 -6.936 1.00 98.56 92 SER A C 1
ATOM 711 O O . SER A 1 92 ? -11.397 0.728 -6.762 1.00 98.56 92 SER A O 1
ATOM 713 N N . VAL A 1 93 ? -9.363 -0.080 -7.281 1.00 98.62 93 VAL A N 1
ATOM 714 C CA . VAL A 1 93 ? -8.706 1.216 -7.456 1.00 98.62 93 VAL A CA 1
ATOM 715 C C . VAL A 1 93 ? -7.863 1.186 -8.723 1.00 98.62 93 VAL A C 1
ATOM 717 O O . VAL A 1 93 ? -6.974 0.349 -8.872 1.00 98.62 93 VAL A O 1
ATOM 720 N N . LYS A 1 94 ? -8.109 2.152 -9.611 1.00 98.50 94 LYS A N 1
ATOM 721 C CA . LYS A 1 94 ? -7.236 2.432 -10.749 1.00 98.50 94 LYS A CA 1
ATOM 722 C C . LYS A 1 94 ? -6.161 3.427 -10.326 1.00 98.50 94 LYS A C 1
ATOM 724 O O . LYS A 1 94 ? -6.481 4.528 -9.879 1.00 98.50 94 LYS A O 1
ATOM 729 N N . LEU A 1 95 ? -4.904 3.033 -10.474 1.00 98.31 95 LEU A N 1
ATOM 730 C CA . LEU A 1 95 ? -3.744 3.868 -10.191 1.00 98.31 95 LEU A CA 1
ATOM 731 C C . LEU A 1 95 ? -3.358 4.664 -11.439 1.00 98.31 95 LEU A C 1
ATOM 733 O O . LEU A 1 95 ? -3.562 4.226 -12.576 1.00 98.31 95 LEU A O 1
ATOM 737 N N . ASN A 1 96 ? -2.807 5.854 -11.231 1.00 95.19 96 ASN A N 1
ATOM 738 C CA . ASN A 1 96 ? -2.236 6.636 -12.320 1.00 95.19 96 ASN A CA 1
ATOM 739 C C . ASN A 1 96 ? -0.832 6.117 -12.685 1.00 95.19 96 ASN A C 1
ATOM 741 O O . ASN A 1 96 ? -0.191 5.401 -11.915 1.00 95.19 96 ASN A O 1
ATOM 745 N N . SER A 1 97 ? -0.362 6.458 -13.885 1.00 94.19 97 SER A N 1
ATOM 746 C CA . SER A 1 97 ? 0.945 6.033 -14.398 1.00 94.19 97 SER A CA 1
ATOM 747 C C . SER A 1 97 ? 2.122 6.836 -13.851 1.00 94.19 97 SER A C 1
ATOM 749 O O . SER A 1 97 ? 3.267 6.416 -14.058 1.00 94.19 97 SER A O 1
ATOM 751 N N . GLU A 1 98 ? 1.838 7.972 -13.213 1.00 93.19 98 GLU A N 1
ATOM 752 C CA . GLU A 1 98 ? 2.821 8.954 -12.778 1.00 93.19 98 GLU A CA 1
ATOM 753 C C . GLU A 1 98 ? 3.560 8.490 -11.517 1.00 93.19 98 GLU A C 1
ATOM 755 O O . GLU A 1 98 ? 3.012 7.747 -10.693 1.00 93.19 98 GLU A O 1
ATOM 760 N N . PRO A 1 99 ? 4.827 8.903 -11.354 1.00 93.44 99 PRO A N 1
ATOM 761 C CA . PRO A 1 99 ? 5.571 8.626 -10.139 1.00 93.44 99 PRO A CA 1
ATOM 762 C C . PRO A 1 99 ? 5.026 9.421 -8.949 1.00 93.44 99 PRO A C 1
ATOM 764 O O . PRO A 1 99 ? 4.457 10.502 -9.098 1.00 93.44 99 PRO A O 1
ATOM 767 N N . GLY A 1 100 ? 5.288 8.909 -7.748 1.00 96.88 100 GLY A N 1
ATOM 768 C CA .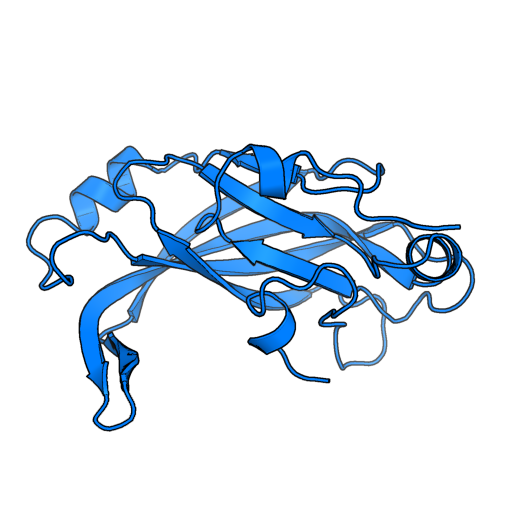 GLY A 1 100 ? 4.902 9.551 -6.494 1.00 96.88 100 GLY A CA 1
ATOM 769 C C . GLY A 1 100 ? 3.780 8.826 -5.761 1.00 96.88 100 GLY A C 1
ATOM 770 O O . GLY A 1 100 ? 3.212 7.842 -6.238 1.00 96.88 100 GLY A O 1
ATOM 771 N N . TYR A 1 101 ? 3.502 9.295 -4.546 1.00 98.19 101 TYR A N 1
ATOM 772 C CA . TYR A 1 101 ? 2.462 8.706 -3.714 1.00 98.19 101 TYR A CA 1
ATOM 773 C C . TYR A 1 101 ? 1.083 9.009 -4.294 1.00 98.19 101 TYR A C 1
ATOM 775 O O . TYR A 1 101 ? 0.755 10.151 -4.615 1.00 98.19 101 TYR A O 1
ATOM 783 N N . GLN A 1 102 ? 0.246 7.983 -4.364 1.00 98.00 102 GLN A N 1
ATOM 784 C CA . GLN A 1 102 ? -1.128 8.078 -4.825 1.00 98.00 102 GLN A CA 1
ATOM 785 C C . GLN A 1 102 ? -2.068 7.907 -3.639 1.00 98.00 102 GLN A C 1
ATOM 787 O O . GLN A 1 102 ? -1.980 6.933 -2.891 1.00 98.00 102 GLN A O 1
ATOM 792 N N . LYS A 1 103 ? -2.955 8.886 -3.455 1.00 98.12 103 LYS A N 1
ATOM 793 C CA . LYS A 1 103 ? -3.957 8.887 -2.390 1.00 98.12 103 LYS A CA 1
ATOM 794 C C . LYS A 1 103 ? -5.107 7.950 -2.763 1.00 98.12 103 LYS A C 1
ATOM 796 O O . LYS A 1 103 ? -5.677 8.083 -3.843 1.00 98.12 103 LYS A O 1
ATOM 801 N N . ILE A 1 104 ? -5.477 7.057 -1.853 1.00 98.44 104 ILE A N 1
ATOM 802 C CA . ILE A 1 104 ? -6.626 6.160 -1.976 1.00 98.44 104 ILE A CA 1
ATOM 803 C C . ILE A 1 104 ? -7.631 6.507 -0.882 1.00 98.44 104 ILE A C 1
ATOM 805 O O . ILE A 1 104 ? -7.370 6.294 0.301 1.00 98.44 104 ILE A O 1
ATOM 809 N N . GLU A 1 105 ? -8.793 7.018 -1.286 1.00 98.38 105 GLU A N 1
ATOM 810 C CA . GLU A 1 105 ? -9.945 7.192 -0.399 1.00 98.38 105 GLU A CA 1
ATOM 811 C C . GLU A 1 105 ? -10.561 5.823 -0.074 1.00 98.38 105 GLU A C 1
ATOM 813 O O . GLU A 1 105 ? -10.813 5.006 -0.968 1.00 98.38 105 GLU A O 1
ATOM 818 N N . ILE A 1 106 ? -10.816 5.578 1.207 1.00 98.50 106 ILE A N 1
ATOM 819 C CA . ILE A 1 106 ? -11.431 4.355 1.722 1.00 98.50 106 ILE A CA 1
ATOM 820 C C . ILE A 1 106 ? -12.944 4.510 1.568 1.00 98.50 106 ILE A C 1
ATOM 822 O O . ILE A 1 106 ? -13.587 5.220 2.340 1.00 98.50 106 ILE A O 1
ATOM 826 N N . GLN A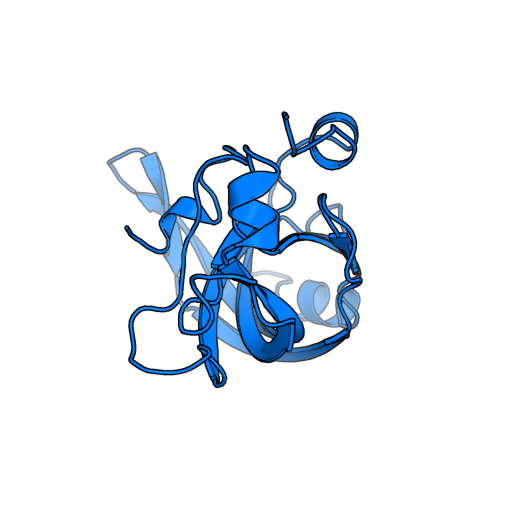 1 107 ? -13.517 3.859 0.558 1.00 98.12 107 GLN A N 1
ATOM 827 C CA . GLN A 1 107 ? -14.947 3.941 0.267 1.00 98.12 107 GLN A CA 1
ATOM 828 C C . GLN A 1 107 ? -15.808 3.462 1.446 1.00 98.12 107 GLN A C 1
ATOM 830 O O . GLN A 1 107 ? -16.701 4.210 1.841 1.00 98.12 107 GLN A O 1
ATOM 835 N N . PRO A 1 108 ? -15.529 2.306 2.088 1.00 97.31 108 PRO A N 1
ATOM 836 C CA . PRO A 1 108 ? -16.334 1.841 3.214 1.00 97.31 108 PRO A CA 1
ATOM 837 C C . PRO A 1 108 ? -15.855 2.401 4.570 1.00 97.31 108 PRO A C 1
ATOM 839 O O . PRO A 1 108 ? -15.891 1.709 5.587 1.00 97.31 108 PRO A O 1
ATOM 842 N N . TYR A 1 109 ? -15.327 3.631 4.610 1.00 97.38 109 TYR A N 1
ATOM 843 C CA . TYR A 1 109 ? -14.714 4.199 5.819 1.00 97.38 109 TYR A CA 1
ATOM 844 C C . TYR A 1 109 ? -15.669 4.226 7.020 1.00 97.38 109 TYR A C 1
ATOM 846 O O . TYR A 1 109 ? -15.298 3.838 8.129 1.00 97.38 109 TYR A O 1
ATOM 854 N N . LYS A 1 110 ? -16.914 4.672 6.808 1.00 96.31 110 LYS A N 1
ATOM 855 C CA . LYS A 1 110 ? -17.908 4.799 7.886 1.00 96.31 110 LYS A CA 1
ATOM 856 C C . LYS A 1 110 ? -18.347 3.432 8.404 1.00 96.31 110 LYS A C 1
ATOM 858 O O . LYS A 1 110 ? -18.586 3.276 9.600 1.00 96.31 110 LYS A O 1
ATOM 863 N N . GLU A 1 111 ? -18.447 2.458 7.511 1.00 97.31 111 GLU A N 1
ATOM 864 C CA . GLU A 1 111 ? -18.809 1.081 7.809 1.00 97.31 111 GLU A CA 1
ATOM 865 C C . GLU A 1 111 ? -17.696 0.388 8.599 1.00 97.31 111 GLU A C 1
ATOM 867 O O . GLU A 1 111 ? -17.994 -0.229 9.619 1.00 97.31 111 GLU A O 1
ATOM 872 N N . ILE A 1 112 ? -16.425 0.584 8.219 1.00 96.25 112 ILE A N 1
ATOM 873 C CA . ILE A 1 112 ? -15.274 0.090 8.988 1.00 96.25 112 ILE A CA 1
ATOM 874 C C . ILE A 1 112 ? -15.267 0.697 10.397 1.00 96.25 112 ILE A C 1
ATOM 876 O O . ILE A 1 112 ? -15.151 -0.035 11.376 1.00 96.25 112 ILE A O 1
ATOM 880 N N . LEU A 1 113 ? -15.443 2.018 10.535 1.00 94.19 113 LEU A N 1
ATOM 881 C CA . LEU A 1 113 ? -15.490 2.658 11.858 1.00 94.19 113 LEU A CA 1
ATOM 882 C C . LEU A 1 113 ? -16.632 2.128 12.733 1.00 94.19 113 LEU A C 1
ATOM 884 O O . LEU A 1 113 ? -16.491 2.039 13.954 1.00 94.19 113 LEU A O 1
ATOM 888 N N . LYS A 1 114 ? -17.775 1.801 12.122 1.00 93.94 114 LYS A N 1
ATOM 889 C CA . LYS A 1 114 ? -18.909 1.204 12.827 1.00 93.94 114 LYS A CA 1
ATOM 890 C C . LYS A 1 114 ? -18.583 -0.214 13.291 1.00 93.94 114 LYS A C 1
ATOM 892 O O . LYS A 1 114 ? -18.897 -0.530 14.435 1.00 93.94 114 LYS A O 1
ATOM 897 N N . GLU A 1 115 ? -17.960 -1.021 12.435 1.00 93.00 115 GLU A N 1
ATOM 898 C CA . GLU A 1 115 ? -17.551 -2.393 12.756 1.00 93.00 115 GLU A CA 1
ATOM 899 C C . GLU A 1 115 ? -16.521 -2.414 13.889 1.00 93.00 115 GLU A C 1
ATOM 901 O O . GLU A 1 115 ? -16.632 -3.191 14.830 1.00 93.00 115 GLU A O 1
ATOM 906 N N . MET A 1 116 ? -15.566 -1.484 13.856 1.00 90.38 116 MET A N 1
ATOM 907 C CA . MET A 1 116 ? -14.506 -1.393 14.861 1.00 90.38 116 MET A CA 1
ATOM 908 C C . MET A 1 116 ? -14.941 -0.732 16.176 1.00 90.38 116 MET A C 1
ATOM 910 O O . MET A 1 116 ? -14.156 -0.621 17.123 1.00 90.38 116 MET A O 1
ATOM 914 N N . LYS A 1 117 ? -16.194 -0.275 16.276 1.00 87.50 117 LYS A N 1
ATOM 915 C CA . LYS A 1 117 ? -16.692 0.402 17.472 1.00 87.50 117 LYS A CA 1
ATOM 916 C C . LYS A 1 117 ? -16.751 -0.572 18.651 1.00 87.50 117 LYS A C 1
ATOM 918 O O . LYS A 1 117 ? -17.497 -1.542 18.637 1.00 87.50 117 LYS A O 1
ATOM 923 N N . GLY A 1 118 ? -16.030 -0.247 19.723 1.00 79.00 118 GLY A N 1
ATOM 924 C CA . GLY A 1 118 ? -15.984 -1.069 20.938 1.00 79.00 118 GLY A CA 1
ATOM 925 C C . GLY A 1 118 ? -14.916 -2.164 20.915 1.00 79.00 118 GLY A C 1
ATOM 926 O O . GLY A 1 118 ? -14.776 -2.876 21.908 1.00 79.00 118 GLY A O 1
ATOM 927 N N . MET A 1 119 ? -14.132 -2.270 19.836 1.00 83.25 119 MET A N 1
ATOM 928 C CA . MET A 1 119 ? -12.918 -3.084 19.823 1.00 83.25 119 MET A CA 1
ATOM 929 C C . MET A 1 119 ? -11.868 -2.494 20.770 1.00 83.25 119 MET A C 1
ATOM 931 O O . MET A 1 119 ? -11.763 -1.274 20.935 1.00 83.25 119 MET A O 1
ATOM 935 N N . LYS A 1 120 ? -11.074 -3.367 21.399 1.00 77.44 120 LYS A N 1
ATOM 936 C CA . LYS A 1 120 ? -9.970 -2.962 22.279 1.00 77.44 120 LYS A CA 1
ATOM 937 C C . LYS A 1 120 ? -8.776 -2.537 21.429 1.00 77.44 120 LYS A C 1
ATOM 939 O O . LYS A 1 120 ? -7.840 -3.306 21.223 1.00 77.44 120 LYS A O 1
ATOM 944 N N . VAL A 1 121 ? -8.840 -1.320 20.909 1.00 77.25 121 VAL A N 1
ATOM 945 C CA . VAL A 1 121 ? -7.738 -0.691 20.180 1.00 77.25 121 VAL A CA 1
ATOM 946 C C . VAL A 1 121 ? -6.950 0.238 21.099 1.00 77.25 121 VAL A C 1
ATOM 948 O O . VAL A 1 121 ? -7.488 0.776 22.070 1.00 77.25 121 VAL A O 1
ATOM 951 N N . ARG A 1 122 ? -5.663 0.423 20.805 1.00 73.75 122 ARG A N 1
ATOM 952 C CA . ARG A 1 122 ? -4.799 1.362 21.518 1.00 73.75 122 ARG A CA 1
ATOM 953 C C . ARG A 1 122 ? -5.395 2.769 21.448 1.00 73.75 122 ARG A C 1
ATOM 955 O O . ARG A 1 122 ? -5.827 3.226 20.389 1.00 73.75 122 ARG A O 1
ATOM 962 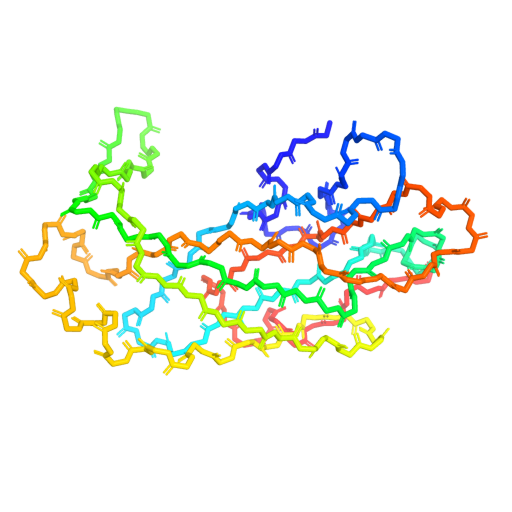N N . GLU A 1 123 ? -5.403 3.472 22.578 1.00 77.25 123 GLU A N 1
ATOM 963 C CA . GLU A 1 123 ? -5.865 4.855 22.609 1.00 77.25 123 GLU A CA 1
ATOM 964 C C . GLU A 1 123 ? -5.014 5.704 21.661 1.00 77.25 123 GLU A C 1
ATOM 966 O O . GLU A 1 123 ? -3.788 5.703 21.743 1.00 77.25 123 GLU A O 1
ATOM 971 N N . GLY A 1 124 ? -5.667 6.426 20.751 1.00 81.25 124 GLY A N 1
ATOM 972 C CA . GLY A 1 124 ? -4.949 7.262 19.787 1.00 81.25 124 GLY A CA 1
ATOM 973 C C . GLY A 1 124 ? -5.047 6.792 18.345 1.00 81.25 124 GLY A C 1
ATOM 974 O O . GLY A 1 124 ? -4.920 7.643 17.475 1.00 81.25 124 GLY A O 1
ATOM 975 N N . GLU A 1 125 ? -5.369 5.522 18.102 1.00 86.12 125 GLU A N 1
ATOM 976 C CA . GLU A 1 125 ? -5.237 4.895 16.781 1.00 86.12 125 GLU A CA 1
ATOM 977 C C . GLU A 1 125 ? -6.491 4.082 16.416 1.00 86.12 125 GLU A C 1
ATOM 979 O O . GLU A 1 125 ? -7.262 3.635 17.269 1.00 86.12 125 GLU A O 1
ATOM 984 N N . THR A 1 126 ? -6.726 3.888 15.123 1.00 92.44 126 THR A N 1
ATOM 985 C CA . THR A 1 126 ? -7.684 2.908 14.598 1.00 92.44 126 THR A CA 1
ATOM 986 C C . THR A 1 126 ? -7.000 2.183 13.452 1.00 92.44 126 THR A C 1
ATOM 988 O O . THR A 1 126 ? -7.036 2.620 12.303 1.00 92.44 126 THR A O 1
ATOM 991 N N . LEU A 1 127 ? -6.294 1.109 13.805 1.00 95.00 127 LEU A N 1
ATOM 992 C CA . LEU A 1 127 ? -5.397 0.407 12.898 1.00 95.00 127 LEU A CA 1
ATOM 993 C C . LEU A 1 127 ? -6.151 -0.578 12.010 1.00 95.00 127 LEU A C 1
ATOM 995 O O . LEU A 1 127 ? -6.894 -1.425 12.501 1.00 95.00 127 LEU A O 1
ATOM 999 N N . VAL A 1 128 ? -5.908 -0.498 10.708 1.00 96.50 128 VAL A N 1
ATOM 1000 C CA . VAL A 1 128 ? -6.481 -1.393 9.700 1.00 96.50 128 VAL A CA 1
ATOM 1001 C C . VAL A 1 128 ? -5.357 -1.949 8.842 1.00 96.50 128 VAL A C 1
ATOM 1003 O O . VAL A 1 128 ? -4.428 -1.231 8.466 1.00 96.50 128 VAL A O 1
ATOM 1006 N N . LEU A 1 129 ? -5.442 -3.235 8.522 1.00 97.75 129 LEU A N 1
ATOM 1007 C CA . LEU A 1 129 ? -4.574 -3.858 7.534 1.00 97.75 129 LEU A CA 1
ATOM 1008 C C . LEU A 1 129 ? -5.220 -3.716 6.155 1.00 97.75 129 LEU A C 1
ATOM 1010 O O . LEU A 1 129 ? -6.392 -4.053 5.964 1.00 97.75 129 LEU A O 1
ATOM 1014 N N . VAL A 1 130 ? -4.444 -3.232 5.189 1.00 98.44 130 VAL A N 1
ATOM 1015 C CA . VAL A 1 130 ? -4.845 -3.167 3.781 1.00 98.44 130 VAL A CA 1
ATOM 1016 C C . VAL A 1 130 ? -4.013 -4.150 2.972 1.00 98.44 130 VAL A C 1
ATOM 1018 O O . VAL A 1 130 ? -2.792 -4.022 2.894 1.00 98.44 130 VAL A O 1
ATOM 1021 N N . ALA A 1 131 ? -4.668 -5.143 2.374 1.00 98.50 131 ALA A N 1
ATOM 1022 C CA . ALA A 1 131 ? -4.034 -6.073 1.448 1.00 98.50 131 ALA A CA 1
ATOM 1023 C C . ALA A 1 131 ? -4.239 -5.568 0.016 1.00 98.50 131 ALA A C 1
ATOM 1025 O O . ALA A 1 131 ? -5.374 -5.416 -0.437 1.00 98.50 131 ALA A O 1
ATOM 1026 N N . ILE A 1 132 ? -3.147 -5.283 -0.684 1.00 98.62 132 ILE A N 1
ATOM 1027 C CA . ILE A 1 132 ? -3.153 -4.781 -2.057 1.00 98.62 132 ILE A CA 1
ATOM 1028 C C . ILE A 1 132 ? -2.942 -5.964 -2.997 1.00 98.62 132 ILE A C 1
ATOM 1030 O O . ILE A 1 132 ? -1.829 -6.470 -3.098 1.00 98.62 132 ILE A O 1
ATOM 1034 N N . GLU A 1 133 ? -4.010 -6.398 -3.664 1.00 98.50 133 GLU A N 1
ATOM 1035 C CA . GLU A 1 133 ? -3.983 -7.415 -4.720 1.00 98.50 133 GLU A CA 1
ATOM 1036 C C . GLU A 1 133 ? -3.757 -6.743 -6.078 1.00 98.50 133 GLU A C 1
ATOM 1038 O O . GLU A 1 133 ? -4.526 -5.863 -6.478 1.00 98.50 133 GLU A O 1
ATOM 1043 N N . ILE A 1 134 ? -2.735 -7.173 -6.812 1.00 98.12 134 ILE A N 1
ATOM 1044 C CA . ILE A 1 134 ? -2.430 -6.647 -8.149 1.00 98.12 134 ILE A CA 1
ATOM 1045 C C . ILE A 1 134 ? -3.405 -7.250 -9.171 1.00 98.12 134 ILE A C 1
ATOM 1047 O O . ILE A 1 134 ? -3.470 -8.469 -9.332 1.00 98.12 134 ILE A O 1
ATOM 1051 N N . LYS A 1 135 ? -4.148 -6.408 -9.902 1.00 98.12 135 LYS A N 1
ATOM 1052 C CA . LYS A 1 135 ? -5.079 -6.854 -10.960 1.00 98.12 135 LYS A CA 1
ATOM 1053 C C . LYS A 1 135 ? -4.535 -6.647 -12.363 1.00 98.12 135 LYS A C 1
ATOM 1055 O O . LYS A 1 135 ? -4.733 -7.502 -13.220 1.00 98.12 135 LYS A O 1
ATOM 1060 N N . SER A 1 136 ? -3.838 -5.540 -12.584 1.00 97.62 136 SER A N 1
ATOM 1061 C CA . SER A 1 136 ? -3.155 -5.254 -13.842 1.00 97.62 136 SER A CA 1
ATOM 1062 C C . SER A 1 136 ? -1.908 -4.418 -13.598 1.00 97.62 136 SER A C 1
ATOM 1064 O O . SER A 1 136 ? -1.755 -3.781 -12.551 1.00 97.62 136 SER A O 1
ATOM 1066 N N . VAL A 1 137 ? -1.016 -4.406 -14.586 1.00 97.56 137 VAL A N 1
ATOM 1067 C CA . VAL A 1 137 ? 0.299 -3.772 -14.476 1.00 97.56 137 VAL A CA 1
ATOM 1068 C C . VAL A 1 137 ? 0.577 -2.839 -15.647 1.00 97.56 137 VAL A C 1
ATOM 1070 O O . VAL A 1 137 ? -0.002 -2.966 -16.724 1.00 97.56 137 VAL A O 1
ATOM 1073 N N . ILE A 1 138 ? 1.471 -1.886 -15.418 1.00 96.88 138 ILE A N 1
ATOM 1074 C CA . ILE A 1 138 ? 2.219 -1.175 -16.449 1.00 96.88 138 ILE A CA 1
ATOM 1075 C C . ILE A 1 138 ? 3.570 -1.875 -16.531 1.00 96.88 138 ILE A C 1
ATOM 1077 O O . ILE A 1 138 ? 4.304 -1.891 -15.539 1.00 96.88 138 ILE A O 1
ATOM 1081 N N . GLU A 1 139 ? 3.883 -2.457 -17.687 1.00 96.00 139 GLU A N 1
ATOM 1082 C CA . GLU A 1 139 ? 5.158 -3.142 -17.889 1.00 96.00 139 GLU A CA 1
ATOM 1083 C C . GLU A 1 139 ? 6.343 -2.179 -17.777 1.00 96.00 139 GLU A C 1
ATOM 1085 O O . GLU A 1 139 ? 6.332 -1.072 -18.326 1.00 96.00 139 GLU A O 1
ATOM 1090 N N . GLY A 1 140 ? 7.385 -2.634 -17.085 1.00 95.25 140 GLY A N 1
ATOM 1091 C CA . GLY A 1 140 ? 8.686 -1.977 -17.085 1.00 95.25 140 GLY A CA 1
ATOM 1092 C C . GLY A 1 140 ? 9.428 -2.133 -18.417 1.00 95.25 140 GLY A C 1
ATOM 1093 O O . GLY A 1 140 ? 9.071 -2.937 -19.278 1.00 95.25 140 GLY A O 1
ATOM 1094 N N . LYS A 1 141 ? 10.510 -1.374 -18.595 1.00 96.44 141 LYS A N 1
ATOM 1095 C CA . LYS A 1 141 ? 11.371 -1.477 -19.787 1.00 96.44 141 LYS A CA 1
ATOM 1096 C C . LYS A 1 141 ? 12.271 -2.716 -19.776 1.00 96.44 141 LYS A C 1
ATOM 1098 O O . LYS A 1 141 ? 12.553 -3.258 -20.839 1.00 96.44 141 LYS A O 1
ATOM 1103 N N . GLU A 1 142 ? 12.721 -3.149 -18.598 1.00 94.94 142 GLU A N 1
ATOM 1104 C CA . GLU A 1 142 ? 13.760 -4.183 -18.449 1.00 94.94 142 GLU A CA 1
ATOM 1105 C C . GLU A 1 142 ? 13.286 -5.348 -17.564 1.00 94.94 142 GLU A C 1
ATOM 1107 O O . GLU A 1 142 ? 13.317 -6.502 -17.973 1.00 94.94 142 GLU A O 1
ATOM 1112 N N . ASN A 1 143 ? 12.793 -5.050 -16.362 1.00 93.50 143 ASN A N 1
ATOM 1113 C CA . ASN A 1 143 ? 12.391 -6.016 -15.339 1.00 93.50 143 ASN A CA 1
ATOM 1114 C C . ASN A 1 143 ? 10.866 -6.202 -15.353 1.00 93.50 143 ASN A C 1
ATOM 1116 O O . ASN A 1 143 ? 10.175 -5.881 -14.384 1.00 93.50 143 ASN A O 1
ATOM 1120 N N . LYS A 1 144 ? 10.340 -6.657 -16.496 1.00 93.44 144 LYS A N 1
ATOM 1121 C CA . LYS A 1 144 ? 8.894 -6.796 -16.751 1.00 93.44 144 LYS A CA 1
ATOM 1122 C C . LYS A 1 144 ? 8.208 -7.811 -15.840 1.00 93.44 144 LYS A C 1
ATOM 1124 O O . LYS A 1 144 ? 7.071 -7.593 -15.432 1.00 93.44 144 LYS A O 1
ATOM 1129 N N . GLU A 1 145 ? 8.943 -8.855 -15.478 1.00 91.00 145 GLU A N 1
ATOM 1130 C CA . GLU A 1 145 ? 8.507 -9.950 -14.605 1.00 91.00 145 GLU A CA 1
ATOM 1131 C C . GLU A 1 145 ? 8.548 -9.576 -13.109 1.00 91.00 145 GLU A C 1
ATOM 1133 O O . GLU A 1 145 ? 8.598 -10.438 -12.244 1.00 91.00 145 GLU A O 1
ATOM 1138 N N . HIS A 1 146 ? 8.673 -8.288 -12.775 1.00 93.50 146 HIS A N 1
ATOM 1139 C CA . HIS A 1 146 ? 8.774 -7.833 -11.391 1.00 93.50 146 HIS A CA 1
ATOM 1140 C C . HIS A 1 146 ? 7.916 -6.596 -11.185 1.00 93.50 146 HIS A C 1
ATOM 1142 O O . HIS A 1 146 ? 8.340 -5.468 -11.463 1.00 93.50 146 HIS A O 1
ATOM 1148 N N . THR A 1 147 ? 6.714 -6.806 -10.654 1.00 96.69 147 THR A N 1
ATOM 1149 C CA . THR A 1 147 ? 5.838 -5.709 -10.243 1.00 96.69 147 THR A CA 1
ATOM 1150 C C . THR A 1 147 ? 6.136 -5.297 -8.814 1.00 96.69 147 THR A C 1
ATOM 1152 O O . THR A 1 147 ? 6.086 -6.113 -7.894 1.00 96.69 147 THR A O 1
ATOM 1155 N N . CYS A 1 148 ? 6.454 -4.016 -8.628 1.00 96.94 148 CYS A N 1
ATOM 1156 C CA . CYS A 1 148 ? 6.922 -3.498 -7.349 1.00 96.94 148 CYS A CA 1
ATOM 1157 C C . CYS A 1 148 ? 5.968 -2.472 -6.731 1.00 96.94 148 CYS A C 1
ATOM 1159 O O . CYS A 1 148 ? 5.322 -1.691 -7.432 1.00 96.94 148 CYS A O 1
ATOM 1161 N N . ILE A 1 149 ? 5.946 -2.429 -5.401 1.00 98.06 149 ILE A N 1
ATOM 1162 C CA . ILE A 1 149 ? 5.315 -1.394 -4.578 1.00 98.06 149 ILE A CA 1
ATOM 1163 C C . ILE A 1 149 ? 6.365 -0.941 -3.562 1.00 98.06 149 ILE A C 1
ATOM 1165 O O . ILE A 1 149 ? 6.963 -1.763 -2.864 1.00 98.06 149 ILE A O 1
ATOM 1169 N N . ALA A 1 150 ? 6.628 0.361 -3.515 1.00 97.50 150 ALA A N 1
ATOM 1170 C CA . ALA A 1 150 ? 7.595 0.933 -2.591 1.00 97.50 150 ALA A CA 1
ATOM 1171 C C . ALA A 1 150 ? 7.000 1.107 -1.196 1.00 97.50 150 ALA A C 1
ATOM 1173 O O . ALA A 1 150 ? 7.640 0.711 -0.238 1.00 97.50 150 ALA A O 1
ATOM 1174 N N . GLU A 1 151 ? 5.781 1.647 -1.089 1.00 97.62 151 GLU A N 1
ATOM 1175 C CA . GLU A 1 151 ? 5.176 2.008 0.199 1.00 97.62 151 GLU A CA 1
ATOM 1176 C C . GLU A 1 151 ? 3.654 1.913 0.206 1.00 97.62 151 GLU A C 1
ATOM 1178 O O . GLU A 1 151 ? 2.998 2.113 -0.817 1.00 97.62 151 GLU A O 1
ATOM 1183 N N . ILE A 1 152 ? 3.104 1.676 1.392 1.00 98.31 152 ILE A N 1
ATOM 1184 C CA . ILE A 1 152 ? 1.691 1.684 1.752 1.00 98.31 152 ILE A CA 1
ATOM 1185 C C . ILE A 1 152 ? 1.593 2.263 3.169 1.00 98.31 152 ILE A C 1
ATOM 1187 O O . ILE A 1 152 ? 2.184 1.740 4.111 1.00 98.31 152 ILE A O 1
ATOM 1191 N N . GLY A 1 153 ? 0.836 3.342 3.355 1.00 97.12 153 GLY A N 1
ATOM 1192 C CA . GLY A 1 153 ? 0.654 3.897 4.696 1.00 97.12 153 GLY A CA 1
ATOM 1193 C C . GLY A 1 153 ? 0.061 5.296 4.730 1.00 97.12 153 GLY A C 1
ATOM 1194 O O . GLY A 1 153 ? -0.133 5.946 3.702 1.00 97.12 153 GLY A O 1
ATOM 1195 N N . ASN A 1 154 ? -0.211 5.781 5.941 1.00 96.94 154 ASN A N 1
ATOM 1196 C CA . ASN A 1 154 ? -0.702 7.143 6.179 1.00 96.94 154 ASN A CA 1
ATOM 1197 C C . ASN A 1 154 ? -0.220 7.758 7.510 1.00 96.94 154 ASN A C 1
ATOM 1199 O O . ASN A 1 154 ? -0.820 8.710 8.007 1.00 96.94 154 ASN A O 1
ATOM 1203 N N . PHE A 1 155 ? 0.879 7.253 8.075 1.00 94.25 155 PHE A N 1
ATOM 1204 C CA . PHE A 1 155 ? 1.424 7.683 9.371 1.00 94.25 155 PHE A CA 1
ATOM 1205 C C . PHE A 1 155 ? 2.212 9.000 9.334 1.00 94.25 155 PHE A C 1
ATOM 1207 O O . PHE A 1 155 ? 2.575 9.529 10.383 1.00 94.25 155 PHE A O 1
ATOM 1214 N N . LYS A 1 156 ? 2.510 9.533 8.146 1.00 95.56 156 LYS A N 1
ATOM 1215 C CA . LYS A 1 156 ? 3.206 10.818 7.987 1.00 95.56 156 LYS A CA 1
ATOM 1216 C C . LYS A 1 156 ? 2.242 11.967 7.682 1.00 95.56 156 LYS A C 1
ATOM 1218 O O . LYS A 1 156 ? 1.032 11.771 7.519 1.00 95.56 156 LYS A O 1
ATOM 1223 N N . ASP A 1 157 ? 2.789 13.177 7.665 1.00 93.81 157 ASP A N 1
ATOM 1224 C CA . ASP A 1 157 ? 2.082 14.382 7.244 1.00 93.81 157 ASP A CA 1
ATOM 1225 C C . ASP A 1 157 ? 1.936 14.452 5.714 1.00 93.81 157 ASP A C 1
ATOM 1227 O O . ASP A 1 157 ? 2.510 13.658 4.966 1.00 93.81 157 ASP A O 1
ATOM 1231 N N . GLU A 1 158 ? 1.142 15.406 5.226 1.00 92.19 158 GLU A N 1
ATOM 1232 C CA . GLU A 1 158 ? 0.961 15.577 3.782 1.00 92.19 158 GLU A CA 1
ATOM 1233 C C . GLU A 1 158 ? 2.256 15.958 3.054 1.00 92.19 158 GLU A C 1
ATOM 1235 O O . GLU A 1 158 ? 2.415 15.604 1.887 1.00 92.19 158 GLU A O 1
ATOM 1240 N N . ALA A 1 159 ? 3.175 16.672 3.713 1.00 95.31 159 ALA A N 1
ATOM 1241 C CA . ALA A 1 159 ? 4.434 17.093 3.105 1.00 95.31 159 ALA A CA 1
ATOM 1242 C C . ALA A 1 159 ? 5.290 15.878 2.720 1.00 95.31 159 ALA A C 1
ATOM 1244 O O . ALA A 1 159 ? 5.844 15.838 1.619 1.00 95.31 159 ALA A O 1
ATOM 1245 N N . PHE A 1 160 ? 5.325 14.852 3.574 1.00 95.88 160 PHE A N 1
ATOM 1246 C CA . PHE A 1 160 ? 5.978 13.584 3.266 1.00 95.88 160 PHE A CA 1
ATOM 1247 C C . PHE A 1 160 ? 5.387 12.910 2.024 1.00 95.88 160 PHE A C 1
ATOM 1249 O O . PHE A 1 160 ? 6.145 12.436 1.181 1.00 95.88 160 PHE A O 1
ATOM 1256 N N . TYR A 1 161 ? 4.059 12.877 1.886 1.00 96.25 161 TYR A N 1
ATOM 1257 C CA . TYR A 1 161 ? 3.397 12.205 0.760 1.00 96.25 161 TYR A CA 1
ATOM 1258 C C . TYR A 1 161 ? 3.387 13.036 -0.533 1.00 96.25 161 TYR A C 1
ATOM 1260 O O . TYR A 1 161 ? 3.214 12.484 -1.614 1.00 96.25 161 TYR A O 1
ATOM 1268 N N . LYS A 1 162 ? 3.611 14.351 -0.455 1.00 95.19 162 LYS A N 1
ATOM 1269 C CA . LYS A 1 162 ? 3.705 15.245 -1.624 1.00 95.19 162 LYS A CA 1
ATOM 1270 C C . LYS A 1 162 ? 5.138 15.449 -2.129 1.00 95.19 162 LYS A C 1
ATOM 1272 O O . LYS A 1 162 ? 5.329 16.111 -3.148 1.00 95.19 162 LYS A O 1
ATOM 1277 N N . LYS A 1 163 ? 6.149 14.916 -1.434 1.00 94.19 163 LYS A N 1
ATOM 1278 C CA . LYS A 1 163 ? 7.556 15.060 -1.835 1.00 94.19 163 LYS A CA 1
ATOM 1279 C C . LYS A 1 163 ? 7.849 14.314 -3.142 1.00 94.19 163 LYS A C 1
ATOM 1281 O O . LYS A 1 163 ? 7.236 13.291 -3.439 1.00 94.19 163 LYS A O 1
ATOM 1286 N N . ALA A 1 164 ? 8.856 14.778 -3.880 1.00 94.88 164 ALA A N 1
ATOM 1287 C CA . ALA A 1 164 ? 9.384 14.039 -5.022 1.00 94.88 164 ALA A CA 1
ATOM 1288 C C . ALA A 1 164 ? 9.992 12.698 -4.568 1.00 94.88 164 ALA A C 1
ATOM 1290 O O . ALA A 1 164 ? 10.774 12.651 -3.618 1.00 94.88 164 ALA A O 1
ATOM 1291 N N . THR A 1 165 ? 9.645 11.612 -5.258 1.00 95.69 165 THR A N 1
ATOM 1292 C CA . THR A 1 165 ? 10.100 10.246 -4.930 1.00 95.69 165 THR A CA 1
ATOM 1293 C C . THR A 1 165 ? 11.183 9.725 -5.868 1.00 95.69 165 THR A C 1
ATOM 1295 O O . THR A 1 165 ? 11.731 8.645 -5.642 1.00 95.69 165 THR A O 1
ATOM 1298 N N . LEU A 1 166 ? 11.496 10.483 -6.921 1.00 95.69 166 LEU A N 1
ATOM 1299 C CA . LEU A 1 166 ? 12.508 10.146 -7.910 1.00 95.69 166 LEU A CA 1
ATOM 1300 C C . LEU A 1 166 ? 13.656 11.143 -7.870 1.00 95.69 166 LEU A C 1
ATOM 1302 O O . LEU A 1 166 ? 13.462 12.345 -7.687 1.00 95.69 166 LEU A O 1
ATOM 1306 N N . ARG A 1 167 ? 14.847 10.605 -8.093 1.00 91.19 167 ARG A N 1
ATOM 1307 C CA . ARG A 1 167 ? 16.073 11.331 -8.400 1.00 91.19 167 ARG A CA 1
ATOM 1308 C C . ARG A 1 167 ? 16.579 10.808 -9.742 1.00 91.19 167 ARG A C 1
ATOM 1310 O O . ARG A 1 167 ? 16.285 9.657 -10.093 1.00 91.19 167 ARG A O 1
ATOM 1317 N N . ASP A 1 168 ? 17.258 11.667 -10.487 1.00 81.25 168 ASP A N 1
ATOM 1318 C CA . ASP A 1 168 ? 17.860 11.293 -11.769 1.00 81.25 168 ASP A CA 1
ATOM 1319 C C . ASP A 1 168 ? 19.074 10.372 -11.574 1.00 81.25 168 ASP A C 1
ATOM 1321 O O . ASP A 1 168 ? 19.792 10.533 -10.557 1.00 81.25 168 ASP A O 1
#

Foldseek 3Di:
DDLCQQAPLALQAKDKDDDFAQQAQPKGKDKEFLPPPQKKKWFWFRWAAPLRRQAAKTFQKKKKWKWAALAWDADPVRDIDGHPIDTDDIDMDGDDSDGFIDMDGNPCSVVSCVVNPPRHYDPPTRMIMIMIGGHDIDAHPHHRRITIIRHIYDPDDVCSRPDDRYDD

Radius of gyration: 15.9 Å; Cα contacts (8 Å, |Δi|>4): 418; chains: 1; bounding box: 37×33×45 Å

Solvent-accessible surface area (backbone atoms only — not comparable to full-atom values): 8907 Å² total; per-residue (Å²): 133,52,65,67,30,18,63,67,87,43,57,63,38,42,24,55,51,90,57,94,42,58,35,66,72,41,72,50,66,26,58,35,50,47,69,90,34,60,44,37,30,37,26,61,11,32,38,34,35,47,68,44,39,49,24,23,5,19,55,34,27,32,36,42,33,40,33,43,44,49,28,43,49,70,43,98,88,70,46,83,38,75,36,72,69,38,85,74,51,72,49,78,46,79,52,71,93,66,85,39,55,42,79,42,73,47,84,62,41,70,57,50,56,58,70,53,60,87,45,54,54,52,91,91,55,38,66,34,38,38,34,42,28,29,68,39,65,45,75,20,78,70,41,39,54,31,24,18,35,7,36,30,36,48,90,67,59,69,67,70,53,69,43,86,41,62,39,132

Mean predicted aligned error: 3.58 Å

Nearest PDB structures (foldseek):
  7ecv-assembly1_E  TM=2.790E-01  e=3.108E+00  Pseudomonas aeruginosa
  8i10-assembly1_C  TM=2.181E-01  e=1.656E+00  Bos taurus
  3grw-assembly1_A  TM=3.332E-01  e=8.228E+00  Homo sapiens
  7yhs-assembly1_I  TM=2.703E-01  e=8.713E+00  Pseudomonas aeruginosa
  5ldy-assembly1_A  TM=1.865E-01  e=6.180E+00  Yersinia pseudotuberculosis YPIII

Secondary structure (DSSP, 8-state):
--GGGGGSS-TT--EE--SSSS-TT-EEEEEEE-SS-SEEEEEESS-EEHHHHHHEEEEEEEEEEEEE-SEEEE-TTSPEEEES-EEEEEEEEEPPSSSS-EEEE-TTHHHHHHHTTT-BPPTT--EEEEEEEEEEEEPPSSEEEEEEEEEEE--S-HHHHHS--EE-

InterPro domains:
  IPR057561 NAD glycohydrolase, translocation F5/8 type C domain [NF047619] (3-152)

Sequence (168 aa):
MNAYRVQDQREATRWCEGVPGTGIGEVVVGLIDIKTKNYFYILPGANGLRKNFESFSRPSEVVVHYLLPGATDTSQAGGTMLLDVSYFGKQSVKLNSEPGYQKIEIQPYKEILKEMKGMKVREGETLVLVAIEIKSVIEGKENKEHTCIAEIGNFKDEAFYKKATLRD

pLDDT: mean 93.95, std 5.42, range [71.19, 98.81]